Protein AF-A0A838SJK7-F1 (afdb_monomer)

Sequence (163 aa):
MSEVEAAAGRLADDLGSDRIYLQPVDERRFDPASLGLIVCLYILISVGQGICDGLRAASAEATGDAIEAVGKEVQRLVRRRIPEAMSQGSADEELDRLAAECETAWEEALRATAAVQHQRLAEVATAAVGQELRDQGLPEGTVQRMCLTLQAELETLLRRRTI

Mean predicted aligned error: 5.89 Å

Structure (mmCIF, N/CA/C/O backbone):
data_AF-A0A838SJK7-F1
#
_entry.id   AF-A0A838SJK7-F1
#
loop_
_atom_site.group_PDB
_atom_site.id
_atom_site.type_symbol
_atom_site.label_atom_id
_atom_site.label_alt_id
_atom_site.label_comp_id
_atom_site.label_asym_id
_atom_site.label_entity_id
_atom_site.label_seq_id
_atom_site.pdbx_PDB_ins_code
_atom_site.Cartn_x
_atom_site.Cartn_y
_atom_site.Cartn_z
_atom_site.occupancy
_atom_site.B_iso_or_equiv
_atom_site.auth_seq_id
_atom_site.auth_comp_id
_atom_site.auth_asym_id
_atom_site.auth_atom_id
_atom_s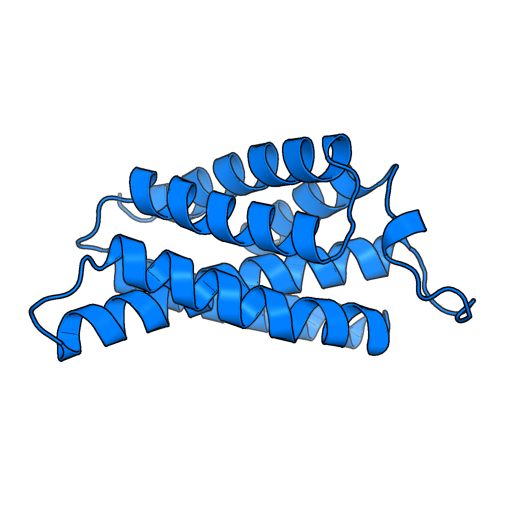ite.pdbx_PDB_model_num
ATOM 1 N N . MET A 1 1 ? 12.453 16.071 1.036 1.00 65.06 1 MET A N 1
ATOM 2 C CA . MET A 1 1 ? 12.023 14.677 0.889 1.00 65.06 1 MET A CA 1
ATOM 3 C C . MET A 1 1 ? 11.202 14.319 2.106 1.00 65.06 1 MET A C 1
ATOM 5 O O . MET A 1 1 ? 11.724 14.427 3.217 1.00 65.06 1 MET A O 1
ATOM 9 N N . SER A 1 2 ? 9.924 14.020 1.911 1.00 84.38 2 SER A N 1
ATOM 10 C CA . SER A 1 2 ? 9.020 13.631 2.992 1.00 84.38 2 SER A CA 1
ATOM 11 C C . SER A 1 2 ? 9.277 12.194 3.455 1.00 84.38 2 SER A C 1
ATOM 13 O O . SER A 1 2 ? 10.016 11.438 2.822 1.00 84.38 2 SER A O 1
ATOM 15 N N . GLU A 1 3 ? 8.706 11.804 4.599 1.00 84.94 3 GLU A N 1
ATOM 16 C CA . GLU A 1 3 ? 8.850 10.433 5.114 1.00 84.94 3 GLU A CA 1
ATOM 17 C C . GLU A 1 3 ? 8.195 9.405 4.180 1.00 84.94 3 GLU A C 1
ATOM 19 O O . GLU A 1 3 ? 8.727 8.311 4.000 1.00 84.94 3 GLU A O 1
ATOM 24 N N . VAL A 1 4 ? 7.085 9.789 3.544 1.00 84.88 4 VAL A N 1
ATOM 25 C CA . VAL A 1 4 ? 6.347 8.967 2.580 1.00 84.88 4 VAL A CA 1
ATOM 26 C C . VAL A 1 4 ? 7.154 8.771 1.296 1.00 84.88 4 VAL A C 1
ATOM 28 O O . VAL A 1 4 ? 7.299 7.640 0.840 1.00 84.88 4 VAL A O 1
ATOM 31 N N . GLU A 1 5 ? 7.755 9.836 0.758 1.00 85.25 5 GLU A N 1
ATOM 32 C CA . GLU A 1 5 ? 8.680 9.738 -0.380 1.00 85.25 5 GLU A CA 1
ATOM 33 C C . GLU A 1 5 ? 9.885 8.847 -0.052 1.00 85.25 5 GLU A C 1
ATOM 35 O O . GLU A 1 5 ? 10.290 8.009 -0.856 1.00 85.25 5 GLU A O 1
ATOM 40 N N . ALA A 1 6 ? 10.439 8.979 1.157 1.00 87.69 6 ALA A N 1
ATOM 41 C CA . ALA A 1 6 ? 11.563 8.160 1.596 1.00 87.69 6 ALA A CA 1
ATOM 42 C C . ALA A 1 6 ? 11.183 6.672 1.731 1.00 87.69 6 ALA A C 1
ATOM 44 O O . ALA A 1 6 ? 11.992 5.805 1.395 1.00 87.69 6 ALA A O 1
ATOM 45 N N . ALA A 1 7 ? 9.972 6.370 2.210 1.00 88.75 7 ALA A N 1
ATOM 46 C CA . ALA A 1 7 ? 9.438 5.010 2.279 1.00 88.75 7 ALA A CA 1
ATOM 47 C C . ALA A 1 7 ? 9.197 4.425 0.877 1.00 88.75 7 ALA A C 1
ATOM 49 O O . ALA A 1 7 ? 9.595 3.291 0.607 1.00 88.75 7 ALA A O 1
ATOM 50 N N . ALA A 1 8 ? 8.615 5.212 -0.035 1.00 88.00 8 ALA A N 1
ATOM 51 C CA . ALA A 1 8 ? 8.416 4.819 -1.428 1.00 88.00 8 ALA A CA 1
ATOM 52 C C . ALA A 1 8 ? 9.749 4.503 -2.124 1.00 88.00 8 ALA A C 1
ATOM 54 O O . ALA A 1 8 ? 9.857 3.483 -2.802 1.00 88.00 8 ALA A O 1
ATOM 55 N N . GLY A 1 9 ? 10.778 5.327 -1.895 1.00 88.12 9 GLY A N 1
ATOM 56 C CA . GLY A 1 9 ? 12.131 5.097 -2.403 1.00 88.12 9 GLY A CA 1
ATOM 57 C C . GLY A 1 9 ? 12.737 3.783 -1.905 1.00 88.12 9 GLY A C 1
ATOM 58 O O . GLY A 1 9 ? 13.200 2.984 -2.713 1.00 88.12 9 GLY A O 1
ATOM 59 N N . ARG A 1 10 ? 12.657 3.500 -0.596 1.00 90.69 10 ARG A N 1
ATOM 60 C CA . ARG A 1 10 ? 13.169 2.239 -0.022 1.00 90.69 10 ARG A CA 1
ATOM 61 C C . ARG A 1 10 ? 12.454 1.006 -0.576 1.00 90.69 10 ARG A C 1
ATOM 63 O O . ARG A 1 10 ? 13.108 0.031 -0.935 1.00 90.69 10 ARG A O 1
ATOM 70 N N . LEU A 1 11 ? 11.129 1.067 -0.711 1.00 88.81 11 LEU A N 1
ATOM 71 C CA . LEU A 1 11 ? 10.352 0.001 -1.352 1.00 88.81 11 LEU A CA 1
ATOM 72 C C . LEU A 1 11 ? 10.769 -0.209 -2.812 1.00 88.81 11 LEU A C 1
ATOM 74 O O . LEU A 1 11 ? 10.913 -1.348 -3.263 1.00 88.81 11 LEU A O 1
ATOM 78 N N . ALA A 1 12 ? 10.983 0.883 -3.547 1.00 87.50 12 ALA A N 1
ATOM 79 C CA . ALA A 1 12 ? 11.399 0.823 -4.938 1.00 87.50 12 ALA A CA 1
ATOM 80 C C . ALA A 1 12 ? 12.814 0.245 -5.090 1.00 87.50 12 ALA A C 1
ATOM 82 O O . ALA A 1 12 ? 13.070 -0.452 -6.076 1.00 87.50 12 ALA A O 1
ATOM 83 N N . ASP A 1 13 ? 13.723 0.520 -4.154 1.00 87.00 13 ASP A N 1
ATOM 84 C CA . ASP A 1 13 ? 15.084 -0.026 -4.142 1.00 87.00 13 ASP A CA 1
ATOM 85 C C . ASP A 1 13 ? 15.083 -1.549 -3.941 1.00 87.00 13 ASP A C 1
ATOM 87 O O . ASP A 1 13 ? 15.757 -2.263 -4.687 1.00 87.00 13 ASP A O 1
ATOM 91 N N . ASP A 1 14 ? 14.254 -2.074 -3.033 1.00 85.38 14 ASP A N 1
ATOM 92 C CA . ASP A 1 14 ? 14.120 -3.526 -2.807 1.00 85.38 14 ASP A CA 1
ATOM 93 C C . ASP A 1 14 ? 13.494 -4.281 -3.984 1.00 85.38 14 ASP A C 1
ATOM 95 O O . ASP A 1 14 ? 13.755 -5.476 -4.200 1.00 85.38 14 ASP A O 1
ATOM 99 N N . LEU A 1 15 ? 12.688 -3.566 -4.768 1.00 82.12 15 LEU A N 1
ATOM 100 C CA . LEU A 1 15 ? 12.122 -4.033 -6.026 1.00 82.12 15 LEU A CA 1
ATOM 101 C C . LEU A 1 15 ? 13.145 -3.985 -7.174 1.00 82.12 15 LEU A C 1
ATOM 103 O O . LEU A 1 15 ? 12.935 -4.624 -8.200 1.00 82.12 15 LEU A O 1
ATOM 107 N N . GLY A 1 16 ? 14.269 -3.276 -7.007 1.00 78.06 16 GLY A N 1
ATOM 108 C CA . GLY A 1 16 ? 15.258 -2.944 -8.036 1.00 78.06 16 GLY A CA 1
ATOM 109 C C . GLY A 1 16 ? 15.710 -4.101 -8.930 1.00 78.06 16 GLY A C 1
ATOM 110 O O . GLY A 1 16 ? 15.718 -3.956 -10.153 1.00 78.06 16 GLY A O 1
ATOM 111 N N . SER A 1 17 ? 16.037 -5.258 -8.345 1.00 74.94 17 SER A N 1
ATOM 112 C CA . SER A 1 17 ? 16.473 -6.453 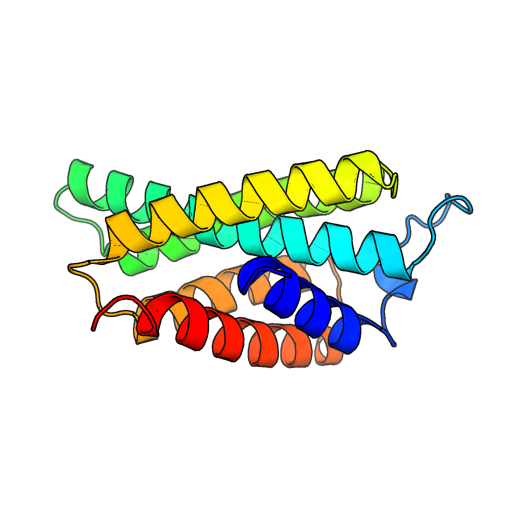-9.089 1.00 74.94 17 SER A CA 1
ATOM 113 C C . SER A 1 17 ? 15.352 -7.151 -9.866 1.00 74.94 17 SER A C 1
ATOM 115 O O . SER A 1 17 ? 15.628 -7.929 -10.774 1.00 74.94 17 SER A O 1
ATOM 117 N N . ASP A 1 18 ? 14.101 -6.861 -9.516 1.00 79.88 18 ASP A N 1
ATOM 118 C CA . ASP A 1 18 ? 12.894 -7.553 -9.968 1.00 79.88 18 ASP A CA 1
ATOM 119 C C . ASP A 1 18 ? 11.964 -6.625 -10.775 1.00 79.88 18 ASP A C 1
ATOM 121 O O . ASP A 1 18 ? 10.875 -7.019 -11.186 1.00 79.88 18 ASP A O 1
ATOM 125 N N . ARG A 1 19 ? 12.397 -5.393 -11.078 1.00 74.25 19 ARG A N 1
ATOM 126 C CA . ARG A 1 19 ? 11.622 -4.416 -11.871 1.00 74.25 19 ARG A CA 1
ATOM 127 C C . ARG A 1 19 ? 11.231 -4.930 -13.261 1.00 74.25 19 ARG A C 1
ATOM 129 O O . ARG A 1 19 ? 10.244 -4.466 -13.822 1.00 74.25 19 ARG A O 1
ATOM 136 N N . ILE A 1 20 ? 11.952 -5.922 -13.791 1.00 71.19 20 ILE A N 1
ATOM 137 C CA . ILE A 1 20 ? 11.621 -6.599 -15.056 1.00 71.19 20 ILE A CA 1
ATOM 138 C C . ILE A 1 20 ? 10.235 -7.261 -15.047 1.00 71.19 20 ILE A C 1
ATOM 140 O O . ILE A 1 20 ? 9.652 -7.441 -16.110 1.00 71.19 20 ILE A O 1
ATOM 144 N N . TYR A 1 21 ? 9.699 -7.604 -13.871 1.00 73.50 21 TYR A N 1
ATOM 145 C CA . TYR A 1 21 ? 8.378 -8.223 -13.734 1.00 73.50 21 TYR A CA 1
ATOM 146 C C . TYR A 1 21 ? 7.231 -7.205 -13.737 1.00 73.50 21 TYR A C 1
ATOM 148 O O . TYR A 1 21 ? 6.076 -7.601 -13.837 1.00 73.50 21 TYR A O 1
ATOM 156 N N . LEU A 1 22 ? 7.533 -5.907 -13.626 1.00 71.88 22 LEU A N 1
ATOM 157 C CA . LEU A 1 22 ? 6.531 -4.835 -13.621 1.00 71.88 22 LEU A CA 1
ATOM 158 C C . LEU A 1 22 ? 6.237 -4.299 -15.024 1.00 71.88 22 LEU A C 1
ATOM 160 O O . LEU A 1 22 ? 5.248 -3.602 -15.225 1.00 71.88 22 LEU A O 1
ATOM 164 N N . GLN A 1 23 ? 7.120 -4.566 -15.986 1.00 69.56 23 GLN A N 1
ATOM 165 C CA . GLN A 1 23 ? 7.017 -4.001 -17.322 1.00 69.56 23 GLN A CA 1
ATOM 166 C C . GLN A 1 23 ? 5.988 -4.777 -18.160 1.00 69.56 23 GLN A C 1
ATOM 168 O O . GLN A 1 23 ? 6.103 -6.001 -18.282 1.00 69.56 23 GLN A O 1
ATOM 173 N N . PRO A 1 24 ? 5.020 -4.098 -18.806 1.00 67.69 24 PRO A N 1
ATOM 174 C CA . PRO A 1 24 ? 4.175 -4.733 -19.808 1.00 67.69 24 PRO A CA 1
ATOM 175 C C . PRO A 1 24 ? 5.033 -5.308 -20.941 1.00 67.69 24 PRO A C 1
ATOM 177 O O . PRO A 1 24 ? 5.931 -4.633 -21.450 1.00 67.69 24 PRO A O 1
ATOM 180 N N . VAL A 1 25 ? 4.738 -6.545 -21.357 1.00 62.38 25 VAL A N 1
ATOM 181 C CA . VAL A 1 25 ? 5.546 -7.342 -22.307 1.00 62.38 25 VAL A CA 1
ATOM 182 C C . VAL A 1 25 ? 5.839 -6.603 -23.625 1.00 62.38 25 VAL A C 1
ATOM 184 O O . VAL A 1 25 ? 6.879 -6.832 -24.243 1.00 62.38 25 VAL A O 1
ATOM 187 N N . ASP A 1 26 ? 4.975 -5.664 -24.016 1.00 59.22 26 ASP A N 1
ATOM 188 C CA . ASP A 1 26 ? 5.015 -5.000 -25.321 1.00 59.22 26 ASP A CA 1
ATOM 189 C C . ASP A 1 26 ? 5.422 -3.512 -25.277 1.00 59.22 26 ASP A C 1
ATOM 191 O O . ASP A 1 26 ? 5.469 -2.849 -26.318 1.00 59.22 26 ASP A O 1
ATOM 195 N N . GLU A 1 27 ? 5.776 -2.962 -24.109 1.00 58.62 27 GLU A N 1
ATOM 196 C CA . GLU A 1 27 ? 6.017 -1.521 -23.959 1.00 58.62 27 GLU A CA 1
ATOM 197 C C . GLU A 1 27 ? 7.467 -1.176 -23.596 1.00 58.62 27 GLU A C 1
ATOM 199 O O . GLU A 1 27 ? 7.882 -1.165 -22.441 1.00 58.62 27 GLU A O 1
ATOM 204 N N . ARG A 1 28 ? 8.254 -0.792 -24.611 1.00 57.03 28 ARG A N 1
ATOM 205 C CA . ARG A 1 28 ? 9.664 -0.362 -24.470 1.00 57.03 28 ARG A CA 1
ATOM 206 C C . ARG A 1 28 ? 9.859 1.036 -23.860 1.00 57.03 28 ARG A C 1
ATOM 208 O O . ARG A 1 28 ? 10.980 1.534 -23.868 1.00 57.03 28 ARG A O 1
ATOM 215 N N . ARG A 1 29 ? 8.788 1.719 -23.442 1.00 61.81 29 ARG A N 1
ATOM 216 C CA . ARG A 1 29 ? 8.830 3.162 -23.135 1.00 61.81 29 ARG A CA 1
ATOM 217 C C . ARG A 1 29 ? 9.095 3.491 -21.669 1.00 61.81 29 ARG A C 1
ATOM 219 O O . ARG A 1 29 ? 9.398 4.643 -21.385 1.00 61.81 29 ARG A O 1
ATOM 226 N N . PHE A 1 30 ? 8.975 2.524 -20.765 1.00 68.94 30 PHE A N 1
ATOM 227 C CA . PHE A 1 30 ? 9.094 2.785 -19.335 1.00 68.94 30 PHE A CA 1
ATOM 228 C C . PHE A 1 30 ? 10.532 2.639 -18.867 1.00 68.94 30 PHE A C 1
ATOM 230 O O . PHE A 1 30 ? 11.170 1.618 -19.129 1.00 68.94 30 PHE A O 1
ATOM 237 N N . ASP A 1 31 ? 11.017 3.643 -18.140 1.00 78.44 31 ASP A N 1
ATOM 238 C CA . ASP A 1 31 ? 12.175 3.445 -17.285 1.00 78.44 31 ASP A CA 1
ATOM 239 C C . ASP A 1 31 ? 11.748 2.547 -16.105 1.00 78.44 31 ASP A C 1
ATOM 241 O O . ASP A 1 31 ? 10.836 2.916 -15.353 1.00 78.44 31 ASP A O 1
ATOM 245 N N . PRO A 1 32 ? 12.352 1.357 -15.925 1.00 78.19 32 PRO A N 1
ATOM 246 C CA . PRO A 1 32 ? 11.916 0.420 -14.894 1.00 78.19 32 PRO A CA 1
ATOM 247 C C . PRO A 1 32 ? 12.044 0.985 -13.476 1.00 78.19 32 PRO A C 1
ATOM 249 O O . PRO A 1 32 ? 11.316 0.550 -12.582 1.00 78.19 32 PRO A O 1
ATOM 252 N N . ALA A 1 33 ? 12.966 1.931 -13.246 1.00 83.06 33 ALA A N 1
ATOM 253 C CA . ALA A 1 33 ? 13.144 2.544 -11.938 1.00 83.06 33 ALA A CA 1
ATOM 254 C C . ALA A 1 33 ? 11.982 3.466 -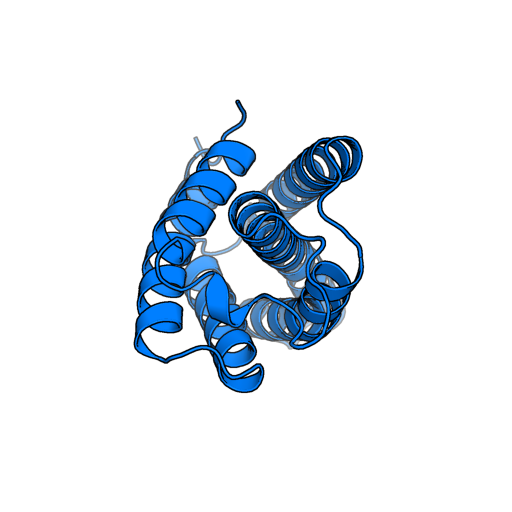11.585 1.00 83.06 33 ALA A C 1
ATOM 256 O O . ALA A 1 33 ? 11.387 3.304 -10.517 1.00 83.06 33 ALA A O 1
ATOM 257 N N . SER A 1 34 ? 11.614 4.359 -12.500 1.00 84.06 34 SER A N 1
ATOM 258 C CA . SER A 1 34 ? 10.465 5.243 -12.322 1.00 84.06 34 SER A CA 1
ATOM 259 C C . SER A 1 34 ? 9.156 4.458 -12.206 1.00 84.06 34 SER A C 1
ATOM 261 O O . SER A 1 34 ? 8.333 4.775 -11.350 1.00 84.06 34 SER A O 1
ATOM 263 N N . LEU A 1 35 ? 8.981 3.381 -12.982 1.00 84.12 35 LEU A N 1
ATOM 264 C CA . LEU A 1 35 ? 7.811 2.506 -12.854 1.00 84.12 35 LEU A CA 1
ATOM 265 C C . LEU A 1 35 ? 7.749 1.814 -11.483 1.00 84.12 35 LEU A C 1
ATOM 267 O O . LEU A 1 35 ? 6.688 1.762 -10.862 1.00 84.12 35 LEU A O 1
ATOM 271 N N . GLY A 1 36 ? 8.888 1.323 -10.983 1.00 86.25 36 GLY A N 1
ATOM 272 C CA . GLY A 1 36 ? 8.979 0.751 -9.640 1.00 86.25 36 GLY A CA 1
ATOM 273 C C . GLY A 1 36 ? 8.559 1.749 -8.559 1.00 86.25 36 GLY A C 1
ATOM 274 O O . GLY A 1 36 ? 7.778 1.402 -7.677 1.00 86.25 36 GLY A O 1
ATOM 275 N N . LEU A 1 37 ? 9.008 3.002 -8.666 1.00 88.62 37 LEU A N 1
ATOM 276 C CA . LEU A 1 37 ? 8.628 4.061 -7.732 1.00 88.62 37 LEU A CA 1
ATOM 277 C C . LEU A 1 37 ? 7.126 4.380 -7.790 1.00 88.62 37 LEU A C 1
ATOM 279 O O . LEU A 1 37 ? 6.489 4.482 -6.743 1.00 88.62 37 LEU A O 1
ATOM 283 N N . ILE A 1 38 ? 6.547 4.465 -8.991 1.00 88.62 38 ILE A N 1
ATOM 284 C CA . ILE A 1 38 ? 5.105 4.678 -9.189 1.00 88.62 38 ILE A CA 1
ATOM 285 C C . ILE A 1 38 ? 4.294 3.558 -8.537 1.00 88.62 38 ILE A C 1
ATOM 287 O O . ILE A 1 38 ? 3.387 3.835 -7.752 1.00 88.62 38 ILE A O 1
ATOM 291 N N . VAL A 1 39 ? 4.638 2.293 -8.792 1.00 88.88 39 VAL A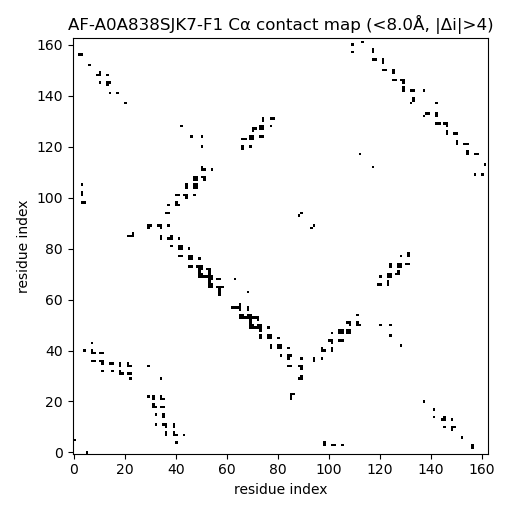 N 1
ATOM 292 C CA . VAL A 1 39 ? 3.952 1.143 -8.181 1.00 88.88 39 VAL A CA 1
ATOM 293 C C . VAL A 1 39 ? 4.027 1.210 -6.653 1.00 88.88 39 VAL A C 1
ATOM 295 O O . VAL A 1 39 ? 3.014 1.018 -5.977 1.00 88.88 39 VAL A O 1
ATOM 298 N N . CYS A 1 40 ? 5.192 1.542 -6.092 1.00 91.38 40 CYS A N 1
ATOM 299 C CA . CYS A 1 40 ? 5.363 1.690 -4.647 1.00 91.38 40 CYS A CA 1
ATOM 300 C C . CYS A 1 40 ? 4.532 2.845 -4.063 1.00 91.38 40 CYS A C 1
ATOM 302 O O . CYS A 1 40 ? 3.923 2.672 -3.005 1.00 91.38 40 CYS A O 1
ATOM 304 N N . LEU A 1 41 ? 4.434 3.984 -4.755 1.00 91.25 41 LEU A N 1
ATOM 305 C CA . LEU A 1 41 ? 3.549 5.085 -4.360 1.00 91.25 41 LEU A CA 1
ATOM 306 C C . LEU A 1 41 ? 2.079 4.651 -4.382 1.00 91.25 41 LEU A C 1
ATOM 308 O O . LEU A 1 41 ? 1.358 4.881 -3.414 1.00 91.25 41 LEU A O 1
ATOM 312 N N . TYR A 1 42 ? 1.635 3.941 -5.422 1.00 92.56 42 TYR A N 1
ATOM 313 C CA . TYR A 1 42 ? 0.272 3.409 -5.486 1.00 92.56 42 TYR A CA 1
ATOM 314 C C . TYR A 1 42 ? -0.039 2.412 -4.368 1.00 92.56 42 TYR A C 1
ATOM 316 O O . TYR A 1 42 ? -1.152 2.433 -3.833 1.00 92.56 42 TYR A O 1
ATOM 324 N N . ILE A 1 43 ? 0.920 1.564 -3.985 1.00 93.50 43 ILE A N 1
ATOM 325 C CA . ILE A 1 43 ? 0.787 0.674 -2.824 1.00 93.50 43 ILE A CA 1
ATOM 326 C C . ILE A 1 43 ? 0.574 1.503 -1.557 1.00 93.50 43 ILE A C 1
ATOM 328 O O . ILE A 1 43 ? -0.403 1.280 -0.845 1.00 93.50 43 ILE A O 1
ATOM 332 N N . LEU A 1 44 ? 1.438 2.486 -1.294 1.00 93.75 44 LEU A N 1
ATOM 333 C CA . LEU A 1 44 ? 1.349 3.319 -0.093 1.00 93.75 44 LEU A CA 1
ATOM 334 C C . LEU A 1 44 ? 0.048 4.137 -0.041 1.00 93.75 44 LEU A C 1
ATOM 336 O O . LEU A 1 44 ? -0.581 4.191 1.016 1.00 93.75 44 LEU A O 1
ATOM 340 N N . ILE A 1 45 ? -0.406 4.695 -1.169 1.00 94.38 45 ILE A N 1
ATOM 341 C CA . ILE A 1 45 ? -1.705 5.378 -1.265 1.00 94.38 45 ILE A CA 1
ATOM 342 C C . ILE A 1 45 ? -2.849 4.406 -0.949 1.00 94.38 45 ILE A C 1
ATOM 344 O O . ILE A 1 45 ? -3.744 4.734 -0.168 1.00 94.38 45 ILE A O 1
ATOM 348 N N . SER A 1 46 ? -2.821 3.206 -1.539 1.00 94.69 46 SER A N 1
ATOM 349 C CA . SER A 1 46 ? -3.849 2.177 -1.328 1.00 94.69 46 SER A CA 1
ATOM 350 C C . SER A 1 46 ? -3.920 1.743 0.132 1.00 94.69 46 SER A C 1
ATOM 352 O O . SER A 1 46 ? -5.011 1.532 0.657 1.00 94.69 46 SER A O 1
ATOM 354 N N . VAL A 1 47 ? -2.769 1.645 0.802 1.00 94.38 47 VAL A N 1
ATOM 355 C CA . VAL A 1 47 ? -2.704 1.344 2.232 1.00 94.38 47 VAL A CA 1
ATOM 356 C C . VAL A 1 47 ? -3.306 2.480 3.058 1.00 94.38 47 VAL A C 1
ATOM 358 O O . VAL A 1 47 ? -4.203 2.222 3.859 1.00 94.38 47 VAL A O 1
ATOM 361 N N . GLY A 1 48 ? -2.868 3.727 2.854 1.00 92.44 48 GLY A N 1
ATOM 362 C CA . GLY A 1 48 ? -3.381 4.879 3.605 1.00 92.44 48 GLY A CA 1
ATOM 363 C C . GLY A 1 48 ? -4.899 5.042 3.463 1.00 92.44 48 GLY A C 1
ATOM 364 O O . GLY A 1 48 ? -5.620 5.119 4.457 1.00 92.44 48 GLY A O 1
ATOM 365 N N . GLN A 1 49 ? -5.410 4.984 2.230 1.00 94.56 49 GLN A N 1
ATOM 366 C CA . GLN A 1 49 ? -6.850 5.056 1.963 1.00 94.56 49 GLN A CA 1
ATOM 367 C C . GLN A 1 49 ? -7.610 3.845 2.512 1.00 94.56 49 GLN A C 1
ATOM 369 O O . GLN A 1 49 ? -8.670 4.015 3.112 1.00 94.56 49 GLN A O 1
ATOM 374 N N . GLY A 1 50 ? -7.064 2.633 2.370 1.00 92.50 50 GLY A N 1
ATOM 375 C CA . GLY A 1 50 ? -7.684 1.417 2.896 1.00 92.50 50 GLY A CA 1
ATOM 376 C C . GLY A 1 50 ? -7.808 1.426 4.421 1.00 92.50 50 GLY A C 1
ATOM 377 O O . GLY A 1 50 ? -8.812 0.958 4.957 1.00 92.50 50 GLY A O 1
ATOM 378 N N . ILE A 1 51 ? -6.847 2.034 5.126 1.00 92.25 51 ILE A N 1
ATOM 379 C CA . ILE A 1 51 ? -6.948 2.293 6.568 1.00 92.25 51 ILE A CA 1
ATOM 380 C C . ILE A 1 51 ? -8.137 3.215 6.864 1.00 92.25 51 ILE A C 1
ATOM 382 O O . ILE A 1 51 ? -8.981 2.877 7.693 1.00 92.25 51 ILE A O 1
ATOM 386 N N . CYS A 1 52 ? -8.241 4.362 6.189 1.00 91.00 52 CYS A N 1
ATOM 387 C CA . CYS A 1 52 ? -9.348 5.296 6.405 1.00 91.00 52 CYS A CA 1
ATOM 388 C C . CYS A 1 52 ? -10.713 4.654 6.137 1.00 91.00 52 CYS A C 1
ATOM 390 O O . CYS A 1 52 ? -11.619 4.752 6.966 1.00 91.00 52 CYS A O 1
ATOM 392 N N . ASP A 1 53 ? -10.856 4.000 4.988 1.00 91.44 53 ASP A N 1
ATOM 393 C CA . ASP A 1 53 ? -12.129 3.449 4.535 1.00 91.44 53 ASP A CA 1
ATOM 394 C C . ASP A 1 53 ? -12.545 2.232 5.365 1.00 91.44 53 ASP A C 1
ATOM 396 O O . ASP A 1 53 ? -13.709 2.137 5.760 1.00 91.44 53 ASP A O 1
ATOM 400 N N . GLY A 1 54 ? -11.600 1.364 5.739 1.00 89.38 54 GLY A N 1
ATOM 401 C CA . GLY A 1 54 ? -11.868 0.226 6.618 1.00 89.38 54 GLY A CA 1
ATOM 402 C C . GLY A 1 54 ? -12.334 0.654 8.012 1.00 89.38 54 GLY A C 1
ATOM 403 O O . GLY A 1 54 ? -13.307 0.110 8.538 1.00 89.38 54 GLY A O 1
ATOM 404 N N . LEU A 1 55 ? -11.705 1.682 8.594 1.00 88.25 55 LEU A N 1
ATOM 405 C CA . LEU A 1 55 ? -12.122 2.226 9.891 1.00 88.25 55 LEU A CA 1
ATOM 406 C C . LEU A 1 55 ? -13.501 2.903 9.820 1.00 88.25 55 LEU A C 1
ATOM 408 O O . LEU A 1 55 ? -14.330 2.701 10.711 1.00 88.25 55 LEU A O 1
ATOM 412 N N . ARG A 1 56 ? -13.780 3.664 8.751 1.00 87.75 56 ARG A N 1
ATOM 413 C CA . ARG A 1 56 ? -15.107 4.257 8.504 1.00 87.75 56 ARG A CA 1
ATOM 414 C C . ARG A 1 56 ? -16.183 3.176 8.378 1.00 87.75 56 ARG A C 1
ATOM 416 O O . ARG A 1 56 ? -17.211 3.282 9.047 1.00 87.75 56 ARG A O 1
ATOM 423 N N . ALA A 1 57 ? -15.940 2.130 7.587 1.00 84.62 57 ALA A N 1
ATOM 424 C CA . ALA A 1 57 ? -16.877 1.022 7.394 1.00 84.62 57 ALA A CA 1
ATOM 425 C C . ALA A 1 57 ? -17.195 0.306 8.715 1.00 84.62 57 ALA A C 1
ATOM 427 O O . ALA A 1 57 ? -18.362 0.139 9.070 1.00 84.62 57 ALA A O 1
ATOM 428 N N . ALA A 1 58 ? -16.168 -0.023 9.501 1.00 83.88 58 ALA A N 1
ATOM 429 C CA . ALA A 1 58 ? -16.349 -0.680 10.791 1.00 83.88 58 ALA A CA 1
ATOM 430 C C . ALA A 1 58 ? -17.133 0.181 11.795 1.00 83.88 58 ALA A C 1
ATOM 432 O O . ALA A 1 58 ? -17.977 -0.337 12.528 1.00 83.88 58 ALA A O 1
ATOM 433 N N . SER A 1 59 ? -16.915 1.503 11.793 1.00 77.00 59 SER A N 1
ATOM 434 C CA . SER A 1 59 ? -17.683 2.426 12.637 1.00 77.00 59 SER A CA 1
ATOM 435 C C . SER A 1 59 ? -19.173 2.494 12.274 1.00 77.00 59 SER A C 1
ATOM 437 O O . SER A 1 59 ? -19.999 2.738 13.153 1.00 77.00 59 SER A O 1
ATOM 439 N N . ALA A 1 60 ? -19.527 2.253 11.007 1.00 72.25 60 ALA A N 1
ATOM 440 C CA . ALA A 1 60 ? -20.904 2.314 10.521 1.00 72.25 60 ALA A 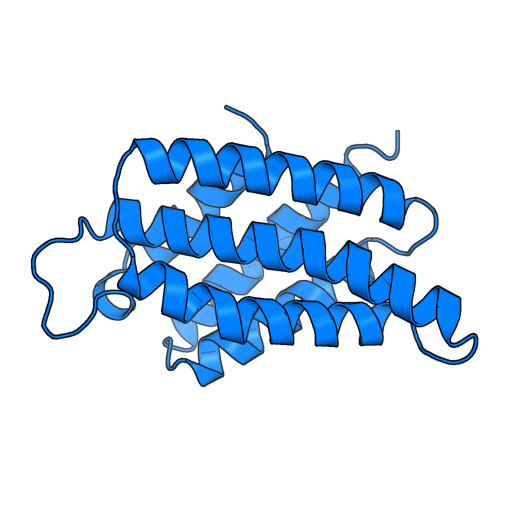CA 1
ATOM 441 C C . ALA A 1 60 ? -21.690 1.021 10.800 1.00 72.25 60 ALA A C 1
ATOM 443 O O . ALA A 1 60 ? -22.887 1.079 11.075 1.00 72.25 60 ALA A O 1
ATOM 444 N N . GLU A 1 61 ? -21.028 -0.139 10.752 1.00 64.81 61 GLU A N 1
ATOM 445 C CA . GLU A 1 61 ? -21.686 -1.448 10.882 1.00 64.81 61 GLU A CA 1
ATOM 446 C C . GLU A 1 61 ? -21.791 -1.975 12.326 1.00 64.81 61 GLU A C 1
ATOM 448 O O . GLU A 1 61 ? -22.417 -3.012 12.545 1.00 64.81 61 GLU A O 1
ATOM 453 N N . ALA A 1 62 ? -21.203 -1.291 13.319 1.00 55.41 62 ALA A N 1
ATOM 454 C CA . ALA A 1 62 ? -21.230 -1.606 14.763 1.00 55.41 62 ALA A CA 1
ATOM 455 C C . ALA A 1 62 ? -20.845 -3.052 15.175 1.00 55.41 62 ALA A C 1
ATOM 457 O O . ALA A 1 62 ? -20.896 -3.386 16.359 1.00 55.41 62 ALA A O 1
ATOM 458 N N . THR A 1 63 ? -20.446 -3.907 14.227 1.00 50.25 63 THR A N 1
ATOM 459 C CA . THR A 1 63 ? -20.338 -5.365 14.423 1.00 50.25 63 THR A CA 1
ATOM 460 C C . THR A 1 63 ? -19.101 -5.980 13.745 1.00 50.25 63 THR A C 1
ATOM 462 O O . THR A 1 63 ? -18.808 -7.151 13.969 1.00 50.25 63 THR A O 1
ATOM 465 N N . GLY A 1 64 ? -18.357 -5.218 12.934 1.00 60.06 64 GLY A N 1
ATOM 466 C CA . GLY A 1 64 ? -17.164 -5.699 12.223 1.00 60.06 64 GLY A CA 1
ATOM 467 C C . GLY A 1 64 ? -15.855 -5.408 12.964 1.00 60.06 64 GLY A C 1
ATOM 468 O O . GLY A 1 64 ? -15.694 -4.333 13.541 1.00 60.06 64 GLY A O 1
ATOM 469 N N . ASP A 1 65 ? -14.899 -6.345 12.921 1.00 80.94 65 ASP A N 1
ATOM 470 C CA . ASP A 1 65 ? -13.522 -6.088 13.360 1.00 80.94 65 ASP A CA 1
ATOM 471 C C . ASP A 1 65 ? -12.889 -5.053 12.415 1.00 80.94 65 ASP A C 1
ATOM 473 O O . ASP A 1 65 ? -12.669 -5.314 11.229 1.00 80.94 65 ASP A O 1
ATOM 477 N N . ALA A 1 66 ? -12.610 -3.859 12.943 1.00 83.44 66 ALA A N 1
ATOM 478 C CA . ALA A 1 66 ? -12.065 -2.739 12.184 1.00 83.44 66 ALA A CA 1
ATOM 479 C C . ALA A 1 66 ? -10.753 -3.083 11.469 1.00 83.44 66 ALA A C 1
ATOM 481 O O . ALA A 1 66 ? -10.469 -2.563 10.394 1.00 83.44 66 ALA A O 1
ATOM 482 N N . ILE A 1 67 ? -9.976 -4.004 12.033 1.00 85.88 67 ILE A N 1
ATOM 483 C CA . ILE A 1 67 ? -8.719 -4.459 11.449 1.00 85.88 67 ILE A CA 1
ATOM 484 C C . ILE A 1 67 ? -8.984 -5.309 10.199 1.00 85.88 67 ILE A C 1
ATOM 486 O O . ILE A 1 67 ? -8.315 -5.134 9.182 1.00 85.88 67 ILE A O 1
ATOM 490 N N . GLU A 1 68 ? -9.979 -6.198 10.241 1.00 87.31 68 GLU A N 1
ATOM 491 C CA . GLU A 1 68 ? -10.356 -7.018 9.084 1.00 87.31 68 GLU A CA 1
ATOM 492 C C . GLU A 1 68 ? -10.911 -6.151 7.945 1.00 87.31 68 GLU A C 1
ATOM 494 O O . GLU A 1 68 ? -10.577 -6.367 6.778 1.00 87.31 68 GLU A O 1
ATOM 499 N N . ALA A 1 69 ? -11.714 -5.135 8.282 1.00 87.38 69 ALA A N 1
ATOM 500 C CA . ALA A 1 69 ? -12.240 -4.176 7.313 1.00 87.38 69 ALA A CA 1
ATOM 501 C C . ALA A 1 69 ? -11.113 -3.416 6.592 1.00 87.38 69 ALA A C 1
ATOM 503 O O . ALA A 1 69 ? -11.141 -3.302 5.367 1.00 87.38 69 ALA A O 1
ATOM 504 N N . VAL A 1 70 ? -10.082 -2.974 7.323 1.00 89.88 70 VAL A N 1
ATOM 505 C CA . VAL A 1 70 ? -8.886 -2.3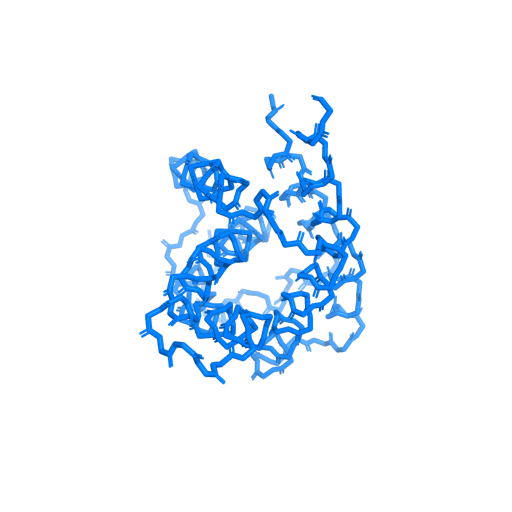55 6.727 1.00 89.88 70 VAL A CA 1
ATOM 506 C C . VAL A 1 70 ? -8.196 -3.306 5.752 1.00 89.88 70 VAL A C 1
ATOM 508 O O . VAL A 1 70 ? -7.925 -2.916 4.620 1.00 89.88 70 VAL A O 1
ATOM 511 N N . GLY A 1 71 ? -7.954 -4.562 6.140 1.00 88.88 71 GLY A N 1
ATOM 512 C CA . GLY A 1 71 ? -7.316 -5.541 5.252 1.00 88.88 71 GLY A CA 1
ATOM 513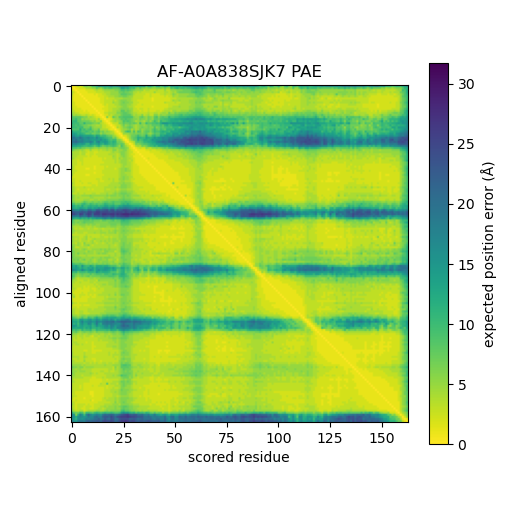 C C . GLY A 1 71 ? -8.068 -5.732 3.930 1.00 88.88 71 GLY A C 1
ATOM 514 O O . GLY A 1 71 ? -7.454 -5.730 2.862 1.00 88.88 71 GLY A O 1
ATOM 515 N N . LYS A 1 72 ? -9.403 -5.823 3.990 1.00 90.31 72 LYS A N 1
ATOM 516 C CA . LYS A 1 72 ? -10.263 -5.946 2.801 1.00 90.31 72 LYS A CA 1
ATOM 517 C C . LYS A 1 72 ? -10.175 -4.722 1.891 1.00 90.31 72 LYS A C 1
ATOM 519 O O . LYS A 1 72 ? -10.034 -4.878 0.678 1.00 90.31 72 LYS A O 1
ATOM 524 N N . GLU A 1 73 ? -10.229 -3.519 2.458 1.00 91.88 73 GLU A N 1
ATOM 525 C CA . GLU A 1 73 ? -10.155 -2.282 1.675 1.00 91.88 73 GLU A CA 1
ATOM 526 C C . GLU A 1 73 ? -8.778 -2.077 1.041 1.00 91.88 73 GLU A C 1
ATOM 528 O O . GLU A 1 73 ? -8.696 -1.737 -0.142 1.00 91.88 73 GLU A O 1
ATOM 533 N N . VAL A 1 74 ? -7.698 -2.372 1.772 1.00 91.56 74 VAL A N 1
ATOM 534 C CA . VAL A 1 74 ? -6.335 -2.353 1.220 1.00 91.56 74 VAL A CA 1
ATOM 535 C C . VAL A 1 74 ? -6.231 -3.316 0.039 1.00 91.56 74 VAL A C 1
ATOM 537 O O . VAL A 1 74 ? -5.829 -2.899 -1.046 1.00 91.56 74 VAL A O 1
ATOM 540 N N . GLN A 1 75 ? -6.656 -4.574 0.199 1.00 91.38 75 GLN A N 1
ATOM 541 C CA . GLN A 1 75 ? -6.609 -5.559 -0.886 1.00 91.38 75 GLN A CA 1
ATOM 542 C C . GLN A 1 75 ? -7.401 -5.090 -2.117 1.00 91.38 75 GLN A C 1
ATOM 544 O O . GLN A 1 75 ? -6.904 -5.144 -3.243 1.00 91.38 75 GLN A O 1
ATOM 549 N N . ARG A 1 76 ? -8.620 -4.572 -1.910 1.00 93.06 76 ARG A N 1
ATOM 550 C CA . ARG A 1 76 ? -9.484 -4.054 -2.981 1.00 93.06 76 ARG A CA 1
ATOM 551 C C . ARG A 1 76 ? -8.820 -2.916 -3.758 1.00 93.06 76 ARG A C 1
ATOM 553 O O . ARG A 1 76 ? -8.919 -2.874 -4.986 1.00 93.06 76 ARG A O 1
ATOM 560 N N . LEU A 1 77 ? -8.183 -1.978 -3.059 1.00 91.19 77 LEU A N 1
ATOM 561 C CA . LEU A 1 77 ? -7.525 -0.826 -3.674 1.00 91.19 77 LEU A CA 1
ATOM 562 C C . LEU A 1 77 ? -6.267 -1.237 -4.440 1.00 91.19 77 LEU A C 1
ATOM 564 O O . LEU A 1 77 ? -6.119 -0.838 -5.595 1.00 91.19 77 LEU A O 1
ATOM 568 N N . VAL A 1 78 ? -5.424 -2.084 -3.846 1.00 88.75 78 VAL A N 1
ATOM 569 C CA . VAL A 1 78 ? -4.191 -2.598 -4.467 1.00 88.75 78 VAL A CA 1
ATOM 570 C C . VAL A 1 78 ? -4.510 -3.346 -5.764 1.00 88.75 78 VAL A C 1
ATOM 572 O O . VAL A 1 78 ? -3.902 -3.068 -6.800 1.00 88.75 78 VAL A O 1
ATOM 575 N N . ARG A 1 79 ? -5.533 -4.211 -5.740 1.00 89.31 79 ARG A N 1
ATOM 576 C CA . ARG A 1 79 ? -6.013 -4.960 -6.912 1.00 89.31 79 ARG A CA 1
ATOM 577 C C . ARG A 1 79 ? -6.372 -4.064 -8.086 1.00 89.31 79 ARG A C 1
ATOM 579 O O . ARG A 1 79 ? -6.157 -4.417 -9.239 1.00 89.31 79 ARG A O 1
ATOM 586 N N . ARG A 1 80 ? -6.980 -2.917 -7.792 1.00 88.44 80 ARG A N 1
ATOM 587 C CA . ARG A 1 80 ? -7.440 -1.976 -8.811 1.00 88.44 80 ARG A CA 1
ATOM 588 C C . ARG A 1 80 ? -6.307 -1.081 -9.313 1.00 88.44 80 ARG A C 1
ATOM 590 O O . ARG A 1 80 ? -6.208 -0.854 -10.512 1.00 88.44 80 ARG A O 1
ATOM 597 N N . ARG A 1 81 ? -5.503 -0.540 -8.396 1.00 85.31 81 ARG A N 1
ATOM 598 C CA . ARG A 1 81 ? -4.567 0.559 -8.663 1.00 85.31 81 ARG A CA 1
ATOM 599 C C . ARG A 1 81 ? -3.239 0.104 -9.266 1.00 85.31 81 ARG A C 1
ATOM 601 O O . ARG A 1 81 ? -2.708 0.821 -10.102 1.00 85.31 81 ARG A O 1
ATOM 608 N N . ILE A 1 82 ? -2.707 -1.065 -8.894 1.00 82.81 82 ILE A N 1
ATOM 609 C CA . ILE A 1 82 ? -1.414 -1.523 -9.441 1.00 82.81 82 ILE A CA 1
ATOM 610 C C . ILE A 1 82 ? -1.488 -1.790 -10.957 1.00 82.81 82 ILE A C 1
ATOM 612 O O . ILE A 1 82 ? -0.620 -1.295 -11.674 1.00 82.81 82 ILE A O 1
ATOM 616 N N . PRO A 1 83 ? -2.509 -2.488 -11.495 1.00 82.19 83 PRO A N 1
ATOM 617 C CA . PRO A 1 83 ? -2.632 -2.651 -12.945 1.00 82.19 83 PRO A CA 1
ATOM 618 C C . PRO A 1 83 ? -2.754 -1.318 -13.693 1.00 82.19 83 PRO A C 1
ATOM 620 O O . PRO A 1 83 ? -2.175 -1.157 -14.764 1.00 82.19 83 PRO A O 1
ATOM 623 N N . GLU A 1 84 ? -3.470 -0.351 -13.112 1.00 80.94 84 GLU A N 1
ATOM 624 C CA . GLU A 1 84 ? -3.594 1.004 -13.656 1.00 80.94 84 GLU A CA 1
ATOM 625 C C . GLU A 1 84 ? -2.228 1.707 -13.699 1.00 80.94 84 GLU A C 1
ATOM 627 O O . GLU A 1 84 ? -1.825 2.193 -14.757 1.00 80.94 84 GLU A O 1
ATOM 632 N N . ALA A 1 85 ? -1.472 1.650 -12.600 1.00 80.12 85 ALA A N 1
ATOM 633 C CA . ALA A 1 85 ? -0.119 2.189 -12.487 1.00 80.12 85 ALA A CA 1
ATOM 634 C C . ALA A 1 85 ? 0.835 1.619 -13.550 1.00 80.12 85 ALA A C 1
ATOM 636 O O . ALA A 1 85 ? 1.576 2.362 -14.189 1.00 80.12 85 ALA A O 1
ATOM 637 N N . MET A 1 86 ? 0.771 0.306 -13.794 1.00 77.12 86 MET A N 1
ATOM 638 C CA . MET A 1 86 ? 1.590 -0.366 -14.811 1.00 77.12 86 MET A CA 1
ATOM 639 C C . MET A 1 86 ? 1.219 0.016 -16.250 1.00 77.12 86 MET A C 1
ATOM 641 O O . MET A 1 86 ? 2.019 -0.194 -17.158 1.00 77.12 86 MET A O 1
ATOM 645 N N . SER A 1 87 ? 0.029 0.586 -16.467 1.00 76.00 87 SER A N 1
ATOM 646 C CA . SER A 1 87 ? -0.470 0.975 -17.792 1.00 76.00 87 SER A CA 1
ATOM 647 C C . SER A 1 87 ? -0.284 2.458 -18.137 1.00 76.00 87 SER A C 1
ATOM 649 O O . SER A 1 87 ? -0.381 2.819 -19.309 1.00 76.00 87 SER A O 1
ATOM 651 N N . GLN A 1 88 ? -0.064 3.335 -17.148 1.00 67.31 88 GLN A N 1
ATOM 652 C CA . GLN A 1 88 ? -0.262 4.779 -17.332 1.00 67.31 88 GLN A CA 1
ATOM 653 C C . GLN A 1 88 ? 0.976 5.600 -17.708 1.00 67.31 88 GLN A C 1
ATOM 655 O O . GLN A 1 88 ? 0.796 6.697 -18.235 1.00 67.31 88 GLN A O 1
ATOM 660 N N . GLY A 1 89 ? 2.215 5.141 -17.515 1.00 63.59 89 GLY A N 1
ATOM 661 C CA . GLY A 1 89 ? 3.346 6.064 -17.698 1.00 63.59 89 GLY A CA 1
ATOM 662 C C . GLY A 1 89 ? 4.385 6.024 -16.603 1.00 63.59 89 GLY A C 1
ATOM 663 O O . GLY A 1 89 ? 4.116 5.568 -15.503 1.00 63.59 89 GLY A O 1
ATOM 664 N N . SER A 1 90 ? 5.535 6.634 -16.888 1.00 66.06 90 SER A N 1
ATOM 665 C CA . SER A 1 90 ? 6.450 7.131 -15.862 1.00 66.06 90 SER A CA 1
ATOM 666 C C . SER A 1 90 ? 6.879 8.571 -16.156 1.00 66.06 90 SER A C 1
ATOM 668 O O . SER A 1 90 ? 8.047 8.833 -16.437 1.00 66.06 90 SER A O 1
ATOM 670 N N . ALA A 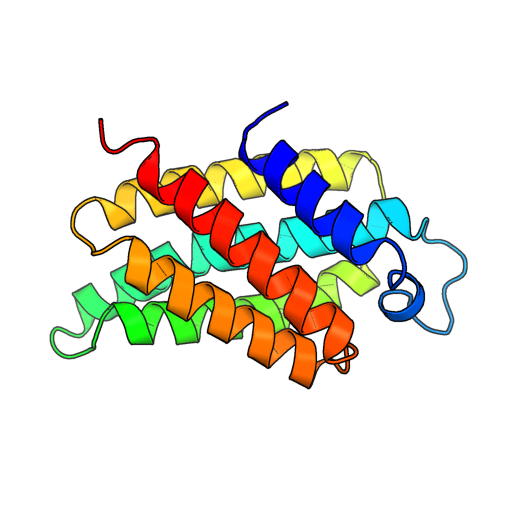1 91 ? 5.911 9.491 -16.194 1.00 72.25 91 ALA A N 1
ATOM 671 C CA . ALA A 1 91 ? 6.187 10.918 -16.358 1.00 72.25 91 ALA A CA 1
ATOM 672 C C . ALA A 1 91 ? 6.567 11.557 -15.011 1.00 72.25 91 ALA A C 1
ATOM 674 O O . ALA A 1 91 ? 5.982 11.217 -13.987 1.00 72.25 91 ALA A O 1
ATOM 675 N N . ASP A 1 92 ? 7.501 12.508 -15.010 1.00 72.69 92 ASP A N 1
ATOM 676 C CA . ASP A 1 92 ? 7.955 13.168 -13.774 1.00 72.69 92 ASP A CA 1
ATOM 677 C C . ASP A 1 92 ? 6.813 13.916 -13.057 1.00 72.69 92 ASP A C 1
ATOM 679 O O . ASP A 1 92 ? 6.679 13.831 -11.841 1.00 72.69 92 ASP A O 1
ATOM 683 N N . GLU A 1 93 ? 5.913 14.557 -13.812 1.00 78.50 93 GLU A N 1
ATOM 684 C CA . GLU A 1 93 ? 4.720 15.224 -13.260 1.00 78.50 93 GLU A CA 1
ATOM 685 C C . GLU A 1 93 ? 3.779 14.249 -12.528 1.00 78.50 93 GLU A C 1
ATOM 687 O O . GLU A 1 93 ? 3.095 14.622 -11.574 1.00 78.50 93 GLU A O 1
ATOM 692 N N . GLU A 1 94 ? 3.755 12.985 -12.958 1.00 81.88 94 GLU A N 1
ATOM 693 C CA . GLU A 1 94 ? 2.944 11.939 -12.339 1.00 81.88 94 GLU A CA 1
ATOM 694 C C . GLU A 1 94 ? 3.536 11.498 -10.996 1.00 81.88 94 GLU A C 1
ATOM 696 O O . GLU A 1 94 ? 2.795 11.263 -10.043 1.00 81.88 94 GLU A O 1
ATOM 701 N N . LEU A 1 95 ? 4.866 11.454 -10.885 1.00 81.94 95 LEU A N 1
ATOM 702 C CA . LEU A 1 95 ? 5.549 11.161 -9.625 1.00 81.94 95 LEU A CA 1
ATOM 703 C C . LEU A 1 95 ? 5.264 12.233 -8.570 1.00 81.94 95 LEU A C 1
ATOM 705 O O . LEU A 1 95 ? 4.890 11.885 -7.450 1.00 81.94 95 LEU A O 1
ATOM 709 N N . ASP A 1 96 ? 5.361 13.513 -8.936 1.00 85.25 96 ASP A N 1
ATOM 710 C CA . ASP A 1 96 ? 5.064 14.624 -8.023 1.00 85.25 96 ASP A CA 1
ATOM 711 C C . ASP A 1 96 ? 3.595 14.597 -7.566 1.00 85.25 96 ASP A C 1
ATOM 713 O O . ASP A 1 96 ? 3.284 14.770 -6.382 1.00 85.25 96 ASP A O 1
ATOM 717 N N . ARG A 1 97 ? 2.671 14.317 -8.496 1.00 89.31 97 ARG A N 1
ATOM 718 C CA . ARG A 1 97 ? 1.240 14.174 -8.196 1.00 89.31 97 ARG A CA 1
ATOM 719 C C . ARG A 1 97 ? 0.978 13.020 -7.226 1.00 89.31 97 ARG A C 1
ATOM 721 O O . ARG A 1 97 ? 0.227 13.187 -6.263 1.00 89.31 97 ARG A O 1
ATOM 728 N N . LEU A 1 98 ? 1.575 11.857 -7.479 1.00 89.25 98 LEU A N 1
ATOM 729 C CA . LEU A 1 98 ? 1.415 10.668 -6.643 1.00 89.25 98 LEU A CA 1
ATOM 730 C C . LEU A 1 98 ? 2.056 10.849 -5.267 1.00 89.25 98 LEU A C 1
ATOM 732 O O . LEU A 1 98 ? 1.478 10.396 -4.281 1.00 89.25 98 LEU A O 1
ATOM 736 N N . ALA A 1 99 ? 3.194 11.539 -5.170 1.00 88.06 99 ALA A N 1
ATOM 737 C CA . ALA A 1 99 ? 3.808 11.882 -3.890 1.00 88.06 99 ALA A CA 1
ATOM 738 C C . ALA A 1 99 ? 2.851 12.725 -3.030 1.00 88.06 99 ALA A C 1
ATOM 740 O O . ALA A 1 99 ? 2.568 12.355 -1.888 1.00 88.06 99 ALA A O 1
ATOM 741 N N . ALA A 1 100 ? 2.251 13.775 -3.602 1.00 90.44 100 ALA A N 1
ATOM 742 C CA . ALA A 1 100 ? 1.272 14.615 -2.908 1.00 90.44 100 ALA A CA 1
ATOM 743 C C . ALA A 1 100 ? -0.021 13.859 -2.525 1.00 90.44 100 ALA A C 1
ATOM 745 O O . ALA A 1 100 ? -0.552 14.037 -1.421 1.00 90.44 100 ALA A O 1
ATOM 746 N N . GLU A 1 101 ? -0.533 12.987 -3.406 1.00 93.06 101 GLU A N 1
ATOM 747 C CA . GLU A 1 101 ? -1.682 12.115 -3.100 1.00 93.06 101 GLU A CA 1
ATOM 748 C C . GLU A 1 101 ? -1.351 11.164 -1.942 1.00 93.06 101 GLU A C 1
ATOM 750 O O . GLU A 1 101 ? -2.166 10.967 -1.036 1.00 93.06 101 GLU A O 1
ATOM 755 N N . CYS A 1 102 ? -0.140 10.608 -1.942 1.00 91.56 102 CYS A N 1
ATOM 756 C CA . CYS A 1 102 ? 0.316 9.696 -0.908 1.00 91.56 102 CYS A CA 1
ATOM 757 C C . CYS A 1 102 ? 0.461 10.392 0.444 1.00 91.56 102 CYS A C 1
ATOM 759 O O . CYS A 1 102 ? 0.011 9.847 1.451 1.00 91.56 102 CYS A O 1
ATOM 761 N N . GLU A 1 103 ? 1.029 11.597 0.483 1.00 92.12 103 GLU A N 1
ATOM 762 C CA . GLU A 1 103 ? 1.091 12.405 1.705 1.00 92.12 103 GLU A CA 1
ATOM 763 C C . GLU A 1 103 ? -0.303 12.668 2.272 1.00 92.12 103 GLU A C 1
ATOM 765 O O . GLU A 1 103 ? -0.548 12.405 3.449 1.00 92.12 103 GLU A O 1
ATOM 770 N N . THR A 1 104 ? -1.240 13.093 1.422 1.00 92.69 104 THR A N 1
ATOM 771 C CA . THR A 1 104 ? -2.629 13.354 1.827 1.00 92.69 104 THR A CA 1
ATOM 772 C C . THR A 1 104 ? -3.281 12.104 2.425 1.00 92.69 104 THR A C 1
ATOM 774 O O . THR A 1 104 ? -3.857 12.161 3.512 1.00 92.69 104 THR A O 1
ATOM 777 N N . ALA A 1 105 ? -3.142 10.950 1.761 1.00 92.06 105 ALA A N 1
ATOM 778 C CA . ALA A 1 105 ? -3.687 9.682 2.244 1.00 92.06 105 ALA A CA 1
ATOM 779 C C . ALA A 1 105 ? -3.111 9.281 3.613 1.00 92.06 105 ALA A C 1
ATOM 781 O O . ALA A 1 105 ? -3.845 8.806 4.481 1.00 92.06 105 ALA A O 1
ATOM 782 N N . TRP A 1 106 ? -1.812 9.498 3.834 1.00 90.50 106 TRP A N 1
ATOM 783 C CA . TRP A 1 106 ? -1.170 9.193 5.112 1.00 90.50 106 TRP A CA 1
ATOM 784 C C . TRP A 1 106 ? -1.567 10.159 6.222 1.00 90.50 106 TRP A C 1
ATOM 786 O O . TRP A 1 106 ? -1.787 9.723 7.352 1.00 90.50 106 TRP A O 1
ATOM 796 N N . GLU A 1 107 ? -1.728 11.448 5.931 1.00 90.62 107 GLU A N 1
ATOM 797 C CA . GLU A 1 107 ? -2.250 12.393 6.916 1.00 90.62 107 GLU A CA 1
ATOM 798 C C . GLU A 1 107 ? -3.664 12.023 7.377 1.00 90.62 107 GLU A C 1
ATOM 800 O O . GLU A 1 107 ? -3.961 12.090 8.574 1.00 90.62 107 GLU A O 1
ATOM 805 N N . GLU A 1 108 ? -4.527 11.597 6.454 1.00 89.88 108 GLU A N 1
ATOM 806 C CA . GLU A 1 108 ? -5.867 11.112 6.787 1.00 89.88 108 GLU A CA 1
ATOM 807 C C . GLU A 1 108 ? -5.825 9.810 7.596 1.00 89.88 108 GLU A C 1
ATOM 809 O O . GLU A 1 108 ? -6.512 9.700 8.619 1.00 89.88 108 GLU A O 1
ATOM 814 N N . ALA A 1 109 ? -4.991 8.846 7.193 1.00 88.31 109 ALA A N 1
ATOM 815 C CA . ALA A 1 109 ? -4.839 7.566 7.885 1.00 88.31 109 ALA A CA 1
ATOM 816 C C . ALA A 1 109 ? -4.357 7.760 9.327 1.00 88.31 109 ALA A C 1
ATOM 818 O O . ALA A 1 109 ? -4.880 7.147 10.260 1.00 88.31 109 ALA A O 1
ATOM 819 N N . LEU A 1 110 ? -3.404 8.667 9.544 1.00 87.12 110 LEU A N 1
ATOM 820 C CA . LEU A 1 110 ? -2.897 8.988 10.877 1.00 87.12 110 LEU A CA 1
ATOM 821 C C . LEU A 1 110 ? -3.969 9.627 11.763 1.00 87.12 110 LEU A C 1
ATOM 823 O O . LEU A 1 110 ? -4.099 9.265 12.931 1.00 87.12 110 LEU A O 1
ATOM 827 N N . ARG A 1 111 ? -4.794 10.528 11.215 1.00 85.31 111 ARG A N 1
ATOM 828 C CA . ARG A 1 111 ? -5.930 11.096 11.961 1.00 85.31 111 ARG A CA 1
ATOM 829 C C . ARG A 1 111 ? -6.964 10.027 12.320 1.00 85.31 111 ARG A C 1
ATOM 831 O O . ARG A 1 111 ? -7.532 10.079 13.408 1.00 85.31 111 ARG A O 1
ATOM 838 N N . ALA A 1 112 ? -7.195 9.058 11.434 1.00 82.50 112 ALA A N 1
ATOM 839 C CA . ALA A 1 112 ? -8.166 7.986 11.644 1.00 82.50 112 ALA A CA 1
ATOM 840 C C . ALA A 1 112 ? -7.695 6.921 12.655 1.00 82.50 112 ALA A C 1
ATOM 842 O O . ALA A 1 112 ? -8.517 6.323 13.347 1.00 82.50 112 ALA A O 1
ATOM 843 N N . THR A 1 113 ? -6.385 6.695 12.783 1.00 80.19 113 THR A N 1
ATOM 844 C CA . THR A 1 113 ? -5.809 5.610 13.604 1.00 80.19 113 THR A CA 1
ATOM 845 C C . THR A 1 113 ? -5.504 5.992 15.054 1.00 80.19 113 THR A C 1
ATOM 847 O O . THR A 1 113 ? -4.983 5.163 15.801 1.00 80.19 113 THR A O 1
ATOM 850 N N . ALA A 1 114 ? -5.869 7.198 15.500 1.00 69.62 114 ALA A N 1
ATOM 851 C CA . ALA A 1 114 ? -5.552 7.714 16.839 1.00 69.62 114 ALA A CA 1
ATOM 852 C C . ALA A 1 114 ? -6.030 6.826 18.013 1.00 69.62 114 ALA A C 1
ATOM 854 O O . ALA A 1 114 ? -5.478 6.911 19.106 1.00 69.62 114 ALA A O 1
ATOM 855 N N . ALA A 1 115 ? -7.032 5.965 17.798 1.00 62.75 115 ALA A N 1
ATOM 856 C CA . ALA A 1 115 ? -7.605 5.080 18.818 1.00 62.75 115 ALA A CA 1
ATOM 857 C C . ALA A 1 115 ? -7.373 3.573 18.561 1.00 62.75 115 ALA A C 1
ATOM 859 O O . ALA A 1 115 ? -7.968 2.740 19.245 1.00 62.75 115 ALA A O 1
ATOM 860 N N . VAL A 1 116 ? -6.547 3.200 17.574 1.00 70.12 116 VAL A N 1
ATOM 861 C CA . VAL A 1 116 ? -6.408 1.808 17.100 1.00 70.12 116 VAL A CA 1
ATOM 862 C C . VAL A 1 116 ? -5.003 1.267 17.373 1.00 70.12 116 VAL A C 1
ATOM 864 O O . VAL A 1 116 ? -4.025 2.005 17.356 1.00 70.12 116 VAL A O 1
ATOM 867 N N . GLN A 1 117 ? -4.878 -0.042 17.610 1.00 69.25 117 GLN A N 1
ATOM 868 C CA . GLN A 1 117 ? -3.578 -0.704 17.767 1.00 69.25 117 GLN A CA 1
ATOM 869 C C . GLN A 1 117 ? -2.783 -0.680 16.448 1.00 69.25 117 GLN A C 1
ATOM 871 O O . GLN A 1 117 ? -3.070 -1.441 15.524 1.00 69.25 117 GLN A O 1
ATOM 876 N N . HIS A 1 118 ? -1.756 0.171 16.370 1.00 71.62 118 HIS A N 1
ATOM 877 C CA . HIS A 1 118 ? -0.980 0.417 15.142 1.00 71.62 118 HIS A CA 1
ATOM 878 C C . HIS A 1 118 ? -0.215 -0.797 14.618 1.00 71.62 118 HIS 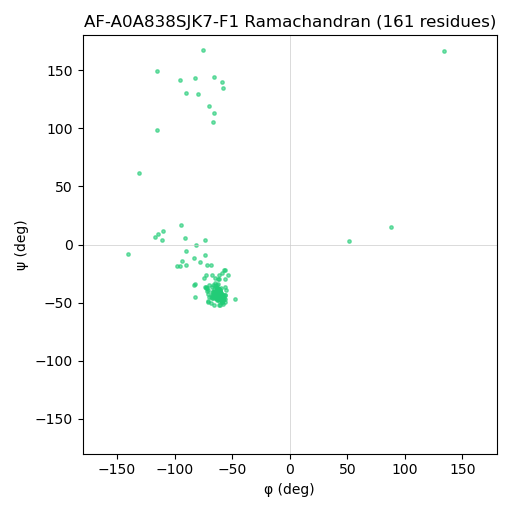A C 1
ATOM 880 O O . HIS A 1 118 ? -0.119 -0.979 13.409 1.00 71.62 118 HIS A O 1
ATOM 886 N N . GLN A 1 119 ? 0.299 -1.649 15.508 1.00 75.31 119 GLN A N 1
ATOM 887 C CA . GLN A 1 119 ? 1.076 -2.822 15.099 1.00 75.31 119 GLN A CA 1
ATOM 888 C C . GLN A 1 119 ? 0.232 -3.794 14.263 1.00 75.31 119 GLN A C 1
ATOM 890 O O . GLN A 1 119 ? 0.647 -4.230 13.194 1.00 75.31 119 GLN A O 1
ATOM 895 N N . ARG A 1 120 ? -0.998 -4.065 14.703 1.00 82.81 120 ARG A N 1
ATOM 896 C CA . ARG A 1 120 ? -1.884 -5.015 14.025 1.00 82.81 120 ARG A CA 1
ATOM 897 C C . ARG A 1 120 ? -2.437 -4.465 12.704 1.00 82.81 120 ARG A C 1
ATOM 899 O O . ARG A 1 120 ? -2.723 -5.238 11.796 1.00 82.81 120 ARG A O 1
ATOM 906 N N . LEU A 1 121 ? -2.534 -3.138 12.569 1.00 85.75 121 LEU A N 1
ATOM 907 C CA . LEU A 1 121 ? -2.842 -2.482 11.294 1.00 85.75 121 LEU A CA 1
ATOM 908 C C . LEU A 1 121 ? -1.718 -2.670 10.271 1.00 85.75 121 LEU A C 1
ATOM 910 O O . LEU A 1 121 ? -2.004 -3.022 9.129 1.00 85.75 121 LEU A O 1
ATOM 914 N N . ALA A 1 122 ? -0.458 -2.478 10.677 1.00 89.56 122 ALA A N 1
ATOM 915 C CA . ALA A 1 122 ? 0.692 -2.680 9.795 1.00 89.56 122 ALA A CA 1
ATOM 916 C C . ALA A 1 122 ? 0.778 -4.136 9.308 1.00 89.56 122 ALA A C 1
ATOM 918 O O . ALA A 1 122 ? 0.945 -4.373 8.112 1.00 89.56 122 ALA A O 1
ATOM 919 N N . GLU A 1 123 ? 0.590 -5.105 10.209 1.00 90.31 123 GLU A N 1
ATOM 920 C CA . GLU A 1 123 ? 0.576 -6.536 9.880 1.00 90.31 123 GLU A CA 1
ATOM 921 C C . GLU A 1 123 ? -0.519 -6.879 8.858 1.00 90.31 123 GLU A C 1
ATOM 923 O O . GLU A 1 123 ? -0.243 -7.505 7.833 1.00 90.31 123 GLU A O 1
ATOM 928 N N . VAL A 1 124 ? -1.758 -6.434 9.093 1.00 91.06 124 VAL A N 1
ATOM 929 C CA . VAL A 1 124 ? -2.893 -6.769 8.220 1.00 91.06 124 VAL A CA 1
ATOM 930 C C . VAL A 1 124 ? -2.833 -6.046 6.877 1.00 91.06 124 VAL A C 1
ATOM 932 O O . VAL A 1 124 ? -3.092 -6.670 5.847 1.00 91.06 124 VAL A O 1
ATOM 935 N N . ALA A 1 125 ? -2.436 -4.772 6.850 1.00 92.06 125 ALA A N 1
ATOM 936 C CA . ALA A 1 125 ? -2.236 -4.044 5.599 1.00 92.06 125 ALA A CA 1
ATOM 937 C C . ALA A 1 125 ? -1.122 -4.679 4.753 1.00 92.06 125 ALA A C 1
ATOM 939 O O . ALA A 1 125 ? -1.300 -4.888 3.553 1.00 92.06 125 ALA A O 1
ATOM 940 N N . THR A 1 126 ? -0.003 -5.055 5.379 1.00 94.44 126 THR A N 1
ATOM 941 C CA . THR A 1 126 ? 1.105 -5.727 4.686 1.00 94.44 126 THR A CA 1
ATOM 942 C C . THR A 1 126 ? 0.676 -7.087 4.146 1.00 94.44 126 THR A C 1
ATOM 944 O O . THR A 1 126 ? 0.959 -7.403 2.992 1.00 94.44 126 THR A O 1
ATOM 947 N N . ALA A 1 127 ? -0.050 -7.885 4.935 1.00 93.88 127 ALA A N 1
ATOM 948 C CA . ALA A 1 127 ? -0.560 -9.179 4.488 1.00 93.88 127 ALA A CA 1
ATOM 949 C C . ALA A 1 127 ? -1.512 -9.041 3.286 1.00 93.88 127 ALA A C 1
ATOM 951 O O . ALA A 1 127 ? -1.421 -9.829 2.344 1.00 93.88 127 ALA A O 1
ATOM 952 N N . ALA A 1 128 ? -2.377 -8.020 3.292 1.00 94.62 128 ALA A N 1
ATOM 953 C CA . ALA A 1 128 ? -3.287 -7.719 2.190 1.00 94.62 128 ALA A CA 1
ATOM 954 C C . ALA A 1 128 ? -2.539 -7.332 0.903 1.00 94.62 128 ALA A C 1
ATOM 956 O O . ALA A 1 128 ? -2.843 -7.870 -0.162 1.00 94.62 128 ALA A O 1
ATOM 957 N N . VAL A 1 129 ? -1.526 -6.459 1.001 1.00 94.25 129 VAL A N 1
ATOM 958 C CA . VAL A 1 129 ? -0.657 -6.109 -0.138 1.00 94.25 129 VAL A CA 1
ATOM 959 C C . VAL A 1 129 ? 0.077 -7.348 -0.645 1.00 94.25 129 VAL A C 1
ATOM 961 O O . VAL A 1 129 ? 0.043 -7.632 -1.838 1.00 94.25 129 VAL A O 1
ATOM 964 N N . GLY A 1 130 ? 0.699 -8.118 0.249 1.00 94.31 130 GLY A N 1
ATOM 965 C CA . GLY A 1 130 ? 1.459 -9.311 -0.114 1.00 94.31 130 GLY A CA 1
ATOM 966 C C . GLY A 1 130 ? 0.615 -10.357 -0.836 1.00 94.31 130 GLY A C 1
ATOM 967 O O . GLY A 1 130 ? 1.066 -10.920 -1.829 1.00 94.31 130 GLY A O 1
ATOM 968 N N . GLN A 1 131 ? -0.619 -10.592 -0.382 1.00 94.25 131 GLN A N 1
ATOM 969 C CA . GLN A 1 131 ? -1.540 -11.492 -1.074 1.00 94.25 131 GLN A CA 1
ATOM 970 C C . GLN A 1 131 ? -1.832 -11.015 -2.496 1.00 94.25 131 GLN A C 1
ATOM 972 O O . GLN A 1 131 ? -1.748 -11.800 -3.435 1.00 94.25 131 GLN A O 1
ATOM 977 N N . GLU A 1 132 ? -2.130 -9.732 -2.663 1.00 93.25 132 GLU A N 1
ATOM 978 C CA . GLU A 1 132 ? -2.495 -9.190 -3.967 1.00 93.25 132 GLU A CA 1
ATOM 979 C C . GLU A 1 132 ? -1.300 -9.142 -4.937 1.00 93.25 132 GLU A C 1
ATOM 981 O O . GLU A 1 132 ? -1.459 -9.434 -6.117 1.00 93.25 132 GLU A O 1
ATOM 986 N N . LEU A 1 133 ? -0.080 -8.886 -4.452 1.00 90.50 133 LEU A N 1
ATOM 987 C CA . LEU A 1 133 ? 1.130 -8.986 -5.279 1.00 90.50 133 LEU A CA 1
ATOM 988 C C . LEU A 1 133 ? 1.382 -10.422 -5.772 1.00 90.50 133 LEU A C 1
ATOM 990 O O . LEU A 1 133 ? 1.793 -10.608 -6.919 1.00 90.50 133 LEU A O 1
ATOM 994 N N . ARG A 1 134 ? 1.107 -11.444 -4.944 1.00 92.19 134 ARG A N 1
ATOM 995 C CA . ARG A 1 134 ? 1.168 -12.853 -5.386 1.00 92.19 134 ARG A CA 1
ATOM 996 C C . ARG A 1 134 ? 0.113 -13.156 -6.438 1.00 92.19 134 ARG A C 1
ATOM 998 O O . ARG A 1 134 ? 0.425 -13.810 -7.428 1.00 92.19 134 ARG A O 1
ATOM 1005 N N . ASP A 1 135 ? -1.112 -12.674 -6.235 1.00 90.62 135 ASP A N 1
ATOM 1006 C CA . ASP A 1 135 ? -2.217 -12.869 -7.180 1.00 90.62 135 ASP A CA 1
ATOM 1007 C C . ASP A 1 135 ? -1.908 -12.224 -8.545 1.00 90.62 135 ASP A C 1
ATOM 1009 O O . ASP A 1 135 ? -2.317 -12.739 -9.585 1.00 90.62 135 ASP A O 1
ATOM 1013 N N . GLN A 1 136 ? -1.120 -11.143 -8.553 1.00 85.00 136 GLN A N 1
ATOM 1014 C CA . GLN A 1 136 ? -0.612 -10.480 -9.760 1.00 85.00 136 GLN A CA 1
ATOM 1015 C C . GLN A 1 136 ? 0.633 -11.153 -10.368 1.00 85.00 136 GLN A C 1
ATOM 1017 O O . GLN A 1 136 ? 1.114 -10.723 -11.415 1.00 85.00 136 GLN A O 1
ATOM 1022 N N . GLY A 1 137 ? 1.132 -12.234 -9.763 1.00 86.94 137 GLY A N 1
ATOM 1023 C CA . GLY A 1 137 ? 2.188 -13.075 -10.326 1.00 86.94 137 GLY A CA 1
ATOM 1024 C C . GLY A 1 137 ? 3.617 -12.645 -9.995 1.00 86.94 137 GLY A C 1
ATOM 1025 O O . GLY A 1 137 ? 4.547 -13.140 -10.636 1.00 86.94 137 GLY A O 1
ATOM 1026 N N . LEU A 1 138 ? 3.828 -11.762 -9.010 1.00 87.00 138 LEU A N 1
ATOM 1027 C CA . LEU A 1 138 ? 5.186 -11.424 -8.577 1.00 87.00 138 LEU A CA 1
ATOM 1028 C C . LEU A 1 138 ? 5.874 -12.643 -7.929 1.00 87.00 138 LEU A C 1
ATOM 1030 O O . LEU A 1 138 ? 5.226 -13.404 -7.201 1.00 87.00 138 LEU A O 1
ATOM 1034 N N . PRO A 1 139 ? 7.194 -12.829 -8.128 1.00 90.06 139 PRO A N 1
ATOM 1035 C CA . PRO A 1 139 ? 7.927 -13.916 -7.487 1.00 90.06 139 PRO A CA 1
ATOM 1036 C C . PRO A 1 139 ? 7.850 -13.845 -5.955 1.00 90.06 139 PRO A C 1
ATOM 1038 O O . PRO A 1 139 ? 8.014 -12.778 -5.368 1.00 90.06 139 PRO A O 1
ATOM 1041 N N . GLU A 1 140 ? 7.698 -14.993 -5.285 1.00 90.88 140 GLU A N 1
ATOM 1042 C CA . GLU A 1 140 ? 7.559 -15.053 -3.816 1.00 90.88 140 GLU A CA 1
ATOM 1043 C C . GLU A 1 140 ? 8.735 -14.388 -3.080 1.00 90.88 140 GLU A C 1
ATOM 1045 O O . GLU A 1 140 ? 8.539 -13.701 -2.081 1.00 90.88 140 GLU A O 1
ATOM 1050 N N . GLY A 1 141 ? 9.960 -14.521 -3.603 1.00 89.50 141 GLY A N 1
ATOM 1051 C CA . GLY A 1 141 ? 11.133 -13.849 -3.037 1.00 89.50 141 GLY A CA 1
ATOM 1052 C C . GLY A 1 141 ? 11.063 -12.320 -3.131 1.00 89.50 141 GLY A C 1
ATOM 1053 O O . GLY A 1 141 ? 11.559 -11.636 -2.239 1.00 89.50 141 GLY A O 1
ATOM 1054 N N . THR A 1 142 ? 10.442 -11.776 -4.181 1.00 88.12 142 THR A N 1
ATOM 1055 C CA . THR A 1 142 ? 10.178 -10.337 -4.339 1.00 88.12 142 THR A CA 1
ATOM 1056 C C . THR A 1 142 ? 9.100 -9.892 -3.361 1.00 88.12 142 THR A C 1
ATOM 1058 O O . THR A 1 142 ? 9.302 -8.936 -2.614 1.00 88.12 142 THR A O 1
ATOM 1061 N N . VAL A 1 143 ? 7.989 -10.637 -3.304 1.00 91.50 143 VAL A N 1
ATOM 1062 C CA . VAL A 1 143 ? 6.865 -10.357 -2.400 1.00 91.50 143 VAL A CA 1
ATOM 1063 C C . VAL A 1 143 ? 7.331 -10.331 -0.947 1.00 91.50 143 VAL A C 1
ATOM 1065 O O . VAL A 1 143 ? 7.002 -9.392 -0.228 1.00 91.50 143 VAL A O 1
ATOM 1068 N N . GLN A 1 144 ? 8.135 -11.306 -0.510 1.00 92.94 144 GLN A N 1
ATOM 1069 C CA . GLN A 1 144 ? 8.647 -11.349 0.862 1.00 92.94 144 GLN A CA 1
ATOM 1070 C C . GLN A 1 144 ? 9.501 -10.131 1.212 1.00 92.94 144 GLN A C 1
ATOM 1072 O O . GLN A 1 144 ? 9.281 -9.534 2.264 1.00 92.94 144 GLN A O 1
ATOM 1077 N N . ARG A 1 145 ? 10.438 -9.731 0.341 1.00 92.25 145 ARG A N 1
ATOM 1078 C CA . ARG A 1 145 ? 11.272 -8.543 0.591 1.00 92.25 145 ARG A CA 1
ATOM 1079 C C . ARG A 1 145 ? 10.429 -7.275 0.660 1.00 92.25 145 ARG A C 1
ATOM 1081 O O . ARG A 1 145 ? 10.543 -6.533 1.628 1.00 92.25 145 ARG A O 1
ATOM 1088 N N . MET A 1 146 ? 9.521 -7.085 -0.298 1.00 91.75 146 MET A N 1
ATOM 1089 C CA . MET A 1 146 ? 8.613 -5.937 -0.292 1.00 91.75 146 MET A CA 1
ATOM 1090 C C . MET A 1 146 ? 7.728 -5.905 0.954 1.00 91.75 146 MET A C 1
ATOM 1092 O O . MET A 1 146 ? 7.542 -4.839 1.527 1.00 91.75 146 MET A O 1
ATOM 1096 N N . CYS A 1 147 ? 7.202 -7.050 1.400 1.00 93.31 147 CYS A N 1
ATOM 1097 C CA . CYS A 1 147 ? 6.373 -7.119 2.603 1.00 93.31 147 CYS A CA 1
ATOM 1098 C C . CYS A 1 147 ? 7.165 -6.769 3.867 1.00 93.31 147 CYS A C 1
ATOM 1100 O O . CYS A 1 147 ? 6.656 -6.036 4.707 1.00 93.31 147 CYS A O 1
ATOM 1102 N N . LEU A 1 148 ? 8.406 -7.251 4.002 1.00 93.62 148 LEU A N 1
ATOM 1103 C CA . LEU A 1 148 ? 9.259 -6.927 5.150 1.00 93.62 148 LEU A CA 1
ATOM 1104 C C . LEU A 1 148 ? 9.546 -5.425 5.230 1.00 93.62 148 LEU A C 1
ATOM 1106 O O . LEU A 1 148 ? 9.390 -4.821 6.292 1.00 93.62 148 LEU A O 1
ATOM 1110 N N . THR A 1 149 ? 9.915 -4.820 4.103 1.00 94.25 149 THR A N 1
ATOM 1111 C CA . THR A 1 149 ? 10.188 -3.382 4.036 1.00 94.25 149 THR A CA 1
ATOM 1112 C C . THR A 1 149 ? 8.921 -2.577 4.248 1.00 94.25 149 THR A C 1
ATOM 1114 O O . THR A 1 149 ? 8.911 -1.678 5.083 1.00 94.25 149 THR A O 1
ATOM 1117 N N . LEU A 1 150 ? 7.817 -2.946 3.592 1.00 94.06 150 LEU A N 1
ATOM 1118 C CA . LEU A 1 150 ? 6.528 -2.289 3.783 1.00 94.06 150 LEU A CA 1
ATOM 1119 C C . LEU A 1 150 ? 6.126 -2.315 5.255 1.00 94.06 150 LEU A C 1
ATOM 1121 O O . LEU A 1 150 ? 5.834 -1.262 5.805 1.00 94.06 150 LEU A O 1
ATOM 1125 N N . GLN A 1 151 ? 6.183 -3.469 5.918 1.00 94.25 151 GLN A N 1
ATOM 1126 C CA . GLN A 1 151 ? 5.836 -3.573 7.332 1.00 94.25 151 GLN A CA 1
ATOM 1127 C C . GLN A 1 151 ? 6.669 -2.623 8.204 1.00 94.25 151 GLN A C 1
ATOM 1129 O O . GLN A 1 151 ? 6.102 -1.896 9.021 1.00 94.25 151 GLN A O 1
ATOM 1134 N N . ALA A 1 152 ? 7.992 -2.584 8.015 1.00 91.38 152 ALA A N 1
ATOM 1135 C CA . ALA A 1 152 ? 8.877 -1.697 8.771 1.00 91.38 152 ALA A CA 1
ATOM 1136 C C . ALA A 1 152 ? 8.562 -0.206 8.538 1.00 91.38 152 ALA A C 1
ATOM 1138 O O . ALA A 1 152 ? 8.548 0.595 9.482 1.00 91.38 152 ALA A O 1
ATOM 1139 N N . GLU A 1 153 ? 8.264 0.167 7.292 1.00 93.12 153 GLU A N 1
ATOM 1140 C CA . GLU A 1 153 ? 7.865 1.528 6.936 1.00 93.12 153 GLU A CA 1
ATOM 1141 C C . GLU A 1 153 ? 6.500 1.894 7.519 1.00 93.12 153 GLU A C 1
ATOM 1143 O O . GLU A 1 153 ? 6.355 2.964 8.111 1.00 93.12 153 GLU A O 1
ATOM 1148 N N . LEU A 1 154 ? 5.516 0.994 7.444 1.00 91.31 154 LEU A N 1
ATOM 1149 C CA . LEU A 1 154 ? 4.189 1.203 8.022 1.00 91.31 154 LEU A CA 1
ATOM 1150 C C . LEU A 1 154 ? 4.261 1.388 9.538 1.00 91.31 154 LEU A C 1
ATOM 1152 O O . LEU A 1 154 ? 3.643 2.303 10.080 1.00 91.31 154 LEU A O 1
ATOM 1156 N N . GLU A 1 155 ? 5.043 0.563 10.232 1.00 89.94 155 GLU A N 1
ATOM 1157 C CA . GLU A 1 155 ? 5.270 0.717 11.668 1.00 89.94 155 GLU A CA 1
ATOM 1158 C C . GLU A 1 155 ? 5.910 2.069 12.005 1.00 89.94 155 GLU A C 1
ATOM 1160 O O . GLU A 1 155 ? 5.545 2.690 13.005 1.00 89.94 155 GLU A O 1
ATOM 1165 N N . THR A 1 156 ? 6.842 2.544 11.177 1.00 88.69 156 THR A N 1
ATOM 1166 C CA . THR A 1 156 ? 7.505 3.840 11.370 1.00 88.69 156 THR A CA 1
ATOM 1167 C C . THR A 1 156 ? 6.536 5.001 11.159 1.00 88.69 156 THR A C 1
ATOM 1169 O O . THR A 1 156 ? 6.433 5.868 12.032 1.00 88.69 156 THR A O 1
ATOM 1172 N N . LEU A 1 157 ? 5.802 4.992 10.042 1.00 87.75 157 LEU A N 1
ATOM 1173 C CA . LEU A 1 157 ? 4.827 6.022 9.682 1.00 87.75 157 LEU A CA 1
ATOM 1174 C C . LEU A 1 157 ? 3.706 6.113 10.725 1.00 87.75 157 LEU A C 1
ATOM 1176 O O . LEU A 1 157 ? 3.371 7.210 11.166 1.00 87.75 157 LEU A O 1
ATOM 1180 N N . LEU A 1 158 ? 3.180 4.972 11.183 1.00 85.38 158 LEU A N 1
ATOM 1181 C CA . LEU A 1 158 ? 2.095 4.928 12.169 1.00 85.38 158 LEU A CA 1
ATOM 1182 C C . LEU A 1 158 ? 2.553 5.315 13.588 1.00 85.38 158 LEU A C 1
ATOM 1184 O O . LEU A 1 158 ? 1.813 5.994 14.296 1.00 85.38 158 LEU A O 1
ATOM 1188 N N . ARG A 1 159 ? 3.769 4.944 14.025 1.00 79.31 159 ARG A N 1
ATOM 1189 C CA . ARG A 1 159 ? 4.239 5.245 15.397 1.00 79.31 159 ARG A CA 1
ATOM 1190 C C . ARG A 1 159 ? 4.586 6.721 15.621 1.00 79.31 159 ARG A C 1
ATOM 1192 O O . ARG A 1 159 ? 4.353 7.233 16.717 1.00 79.31 159 ARG A O 1
ATOM 1199 N N . ARG A 1 160 ? 5.174 7.409 14.635 1.00 63.62 160 ARG A N 1
ATOM 1200 C CA . ARG A 1 160 ? 5.925 8.668 14.849 1.00 63.62 160 ARG A CA 1
ATOM 1201 C C . ARG A 1 160 ? 5.113 9.935 15.148 1.00 63.62 160 ARG A C 1
ATOM 1203 O O . ARG A 1 160 ? 5.723 10.924 15.541 1.00 63.62 160 ARG A O 1
ATOM 1210 N N . ARG A 1 161 ? 3.779 9.932 15.042 1.00 51.28 161 ARG A N 1
ATOM 1211 C CA . ARG A 1 161 ? 2.931 11.090 15.420 1.00 51.28 161 ARG A CA 1
ATOM 1212 C C . ARG A 1 161 ? 2.074 10.881 16.675 1.00 51.28 161 ARG A C 1
ATOM 1214 O O . ARG A 1 161 ? 1.211 11.703 16.962 1.00 51.28 161 ARG A O 1
ATOM 1221 N N . THR A 1 162 ? 2.334 9.820 17.438 1.00 46.19 162 THR A N 1
ATOM 1222 C CA . THR A 1 162 ? 1.626 9.530 18.704 1.00 46.19 162 THR A CA 1
ATOM 1223 C C . THR A 1 162 ? 2.358 10.065 19.946 1.00 46.19 162 THR A C 1
ATOM 1225 O O . THR A 1 162 ? 2.088 9.608 21.056 1.00 46.19 162 THR A O 1
ATOM 1228 N N . ILE A 1 163 ? 3.305 10.997 19.767 1.00 37.56 163 ILE A N 1
ATOM 1229 C CA . ILE A 1 163 ? 4.060 11.665 20.842 1.00 37.56 163 ILE A CA 1
ATOM 1230 C C . ILE A 1 163 ? 3.687 13.144 20.869 1.00 37.56 163 ILE A C 1
ATOM 1232 O O . ILE A 1 163 ? 3.715 13.758 19.779 1.00 37.56 163 ILE A O 1
#

pLDDT: mean 83.38, std 11.19, range [37.56, 94.69]

Nearest PDB structures (foldseek):
  8isa-assembly1_A-2  TM=2.925E-01  e=4.627E+00  Halobacillus halophilus
  4tx5-assembly1_B  TM=2.029E-01  e=2.879E+00  Homo sapiens
  6jx6-assembly1_D  TM=1.944E-01  e=9.427E+00  Homo sapiens

Secondary structure (DSSP, 8-state):
--HHHHHHHHHHHHTGGGGGGTS-TT-TT--HHHHHHHHHHHHHHHHHHHHHHHHHHHHHHSSS-HHHHHHHHHHHHHHHHHHHHHHH---HHHHHHHHHHHHHHHHHHHHHTTTS-HHHHHHHHHHHHHHHHHHTT--HHHHHHHHHHHHHHHHHHHHTT--

Solvent-accessible surface area (backbone atoms only — not comparable to full-atom values): 8572 Å² total; per-residue (Å²): 133,54,74,62,54,52,45,23,50,55,46,23,56,75,39,55,92,54,30,78,77,60,54,55,96,87,58,91,80,61,56,51,66,55,41,33,33,50,45,32,35,48,46,52,27,22,42,20,45,9,42,38,52,8,43,52,51,22,69,72,63,78,75,55,60,40,61,60,36,16,21,54,36,18,29,56,38,39,65,58,45,48,62,49,49,59,71,70,65,63,52,70,72,55,52,57,51,43,50,54,51,27,48,52,25,42,56,51,23,55,67,65,44,77,88,54,72,57,68,64,45,25,54,35,41,30,51,23,48,38,52,46,44,47,76,73,64,51,54,68,74,55,42,52,52,47,34,55,50,47,31,55,44,43,45,49,67,63,56,73,74,78,117

Foldseek 3Di:
DDLLLVLLLVLLVLCVVVLVLLADPPDPADDSSLLSSLLSLQLLLLLLQLLLQLLVVCVVVVPDDSLVSSLVSSLVSNLPRSVVSSPPDRDPVSSVVSSVSSVVSLVSSLVSCLPDDQLSNLVSSLVSNLVNCVVSPRDNVSSVSSSVSSSVSSSVSNPPPND

Radius of gyration: 15.18 Å; Cα contacts (8 Å, |Δi|>4): 199; chains: 1; bounding box: 38×30×46 Å